Protein AF-A0A0L7K2P1-F1 (afdb_monomer_lite)

Organism: Operophtera brumata (NCBI:txid104452)

Secondary structure (DSSP, 8-state):
-HHHHHHHHHHHH-TTTSTT----------TT-HHHHHHHHHHHHHSSSPP------SSHHHHHHHHHHGGGGT-SSBTTB---SSPPGGGGHHHHHHHHHHTT----EEEEESSGGG-SSEES-HHHHHHHHHHTT---EEEE--HHHHHHHHHHH-

Radius of gyration: 21.69 Å; chains: 1; bounding box: 42×38×56 Å

pLDDT: mean 87.9, std 9.82, range [51.53, 98.12]

Sequence (158 aa):
MPSVKLALDHVNEHDSVLRNYRLHMWWNDTECNAAVGVKSFFDMMHSGPHKLMLFGAACTHVTDPIAKASKHWHLTQAFPNFFRIVPSENAFNVPRIRLLQHFNWTRVGTLYQNEPRYALSFATEVRTALSKLKEKDVRIILGNFNETWALRIFCEAY

Foldseek 3Di:
DVVVVVVQVVQQPDCPNDPPDHDDDDDDDQVLPQVSLVVVLVVVCVDDDHDAEDDDDPHPSNLVVSQVVCVVSVHQCHVVSNDDPDDAPVVVVVVVVVVCVVVVNDDEAEEFDPDPNGPDDYDPDLLVSVVVCVVVVHDHYHYHYDPVVVVVNVVNVD

Structure (mmCIF, N/CA/C/O backbone):
data_AF-A0A0L7K2P1-F1
#
_entry.id   AF-A0A0L7K2P1-F1
#
loop_
_atom_site.group_PDB
_atom_site.id
_atom_site.type_symbol
_atom_site.label_atom_id
_atom_site.label_alt_id
_atom_site.label_comp_id
_atom_site.label_asym_id
_atom_site.label_entity_id
_atom_site.label_seq_id
_atom_site.pdbx_PDB_ins_code
_atom_site.Cartn_x
_atom_site.Cartn_y
_atom_site.Cartn_z
_atom_site.occupancy
_atom_site.B_iso_or_equiv
_atom_site.auth_seq_id
_atom_site.auth_comp_id
_atom_site.auth_asym_id
_atom_site.auth_atom_id
_atom_site.pdbx_PDB_model_num
ATOM 1 N N . MET A 1 1 ? 18.215 -0.922 -4.305 1.00 85.25 1 MET A N 1
ATOM 2 C CA . MET A 1 1 ? 17.188 -1.982 -4.156 1.00 85.25 1 MET A CA 1
ATOM 3 C C . MET A 1 1 ? 17.815 -3.378 -4.286 1.00 85.25 1 MET A C 1
ATOM 5 O O . MET A 1 1 ? 17.811 -3.922 -5.385 1.00 85.25 1 MET A O 1
ATOM 9 N N . PRO A 1 2 ? 18.379 -3.961 -3.210 1.00 93.38 2 PRO A N 1
ATOM 10 C CA . PRO A 1 2 ? 19.091 -5.246 -3.284 1.00 93.38 2 PRO A CA 1
ATOM 11 C C . PRO A 1 2 ? 18.203 -6.426 -3.704 1.00 93.38 2 PRO A C 1
ATOM 13 O O . PRO A 1 2 ? 18.555 -7.152 -4.627 1.00 93.38 2 PRO A O 1
ATOM 16 N N . SER A 1 3 ? 17.015 -6.567 -3.103 1.00 93.56 3 SER A N 1
ATOM 17 C CA . SER A 1 3 ? 16.118 -7.704 -3.363 1.00 93.56 3 SER A CA 1
ATOM 18 C C . SER A 1 3 ? 15.625 -7.764 -4.809 1.00 93.56 3 SER A C 1
ATOM 20 O O . SER A 1 3 ? 15.521 -8.842 -5.382 1.00 93.56 3 SER A O 1
ATOM 22 N N . VAL A 1 4 ? 15.356 -6.605 -5.423 1.00 92.69 4 VAL A N 1
ATOM 23 C CA . VAL A 1 4 ? 14.923 -6.542 -6.829 1.00 92.69 4 VAL A CA 1
ATOM 24 C C . VAL A 1 4 ? 16.070 -6.907 -7.770 1.00 92.69 4 VAL A C 1
ATOM 26 O O . VAL A 1 4 ? 15.845 -7.579 -8.768 1.00 92.69 4 VAL A O 1
ATOM 29 N N . LYS A 1 5 ? 17.304 -6.508 -7.437 1.00 94.25 5 LYS A N 1
ATOM 30 C CA . LYS A 1 5 ? 18.489 -6.840 -8.234 1.00 94.25 5 LYS A CA 1
ATOM 31 C C . LYS A 1 5 ? 18.738 -8.350 -8.236 1.00 94.25 5 LYS A C 1
ATOM 33 O O . LYS A 1 5 ? 18.812 -8.939 -9.303 1.00 94.25 5 LYS A O 1
ATOM 38 N N . LEU A 1 6 ? 18.698 -8.969 -7.053 1.00 97.38 6 LEU A N 1
ATOM 39 C CA . LEU A 1 6 ? 18.802 -10.421 -6.901 1.00 97.38 6 LEU A CA 1
ATOM 40 C C . LEU A 1 6 ? 17.717 -11.170 -7.697 1.00 97.38 6 LEU A C 1
ATOM 42 O O . LEU A 1 6 ? 18.005 -12.152 -8.370 1.00 97.38 6 LEU A O 1
ATOM 46 N N . ALA A 1 7 ? 16.469 -10.691 -7.656 1.00 95.62 7 ALA A N 1
ATOM 47 C CA . ALA A 1 7 ? 15.377 -11.294 -8.419 1.00 95.62 7 ALA A CA 1
ATOM 48 C C . ALA A 1 7 ? 15.571 -11.165 -9.941 1.00 95.62 7 ALA A C 1
ATOM 50 O O . ALA A 1 7 ? 15.288 -12.111 -10.672 1.00 95.62 7 ALA A O 1
ATOM 51 N N . LEU A 1 8 ? 16.056 -10.014 -10.423 1.00 95.62 8 LEU A N 1
ATOM 52 C CA . LEU A 1 8 ? 16.362 -9.809 -11.842 1.00 95.62 8 LEU A CA 1
ATOM 53 C C . LE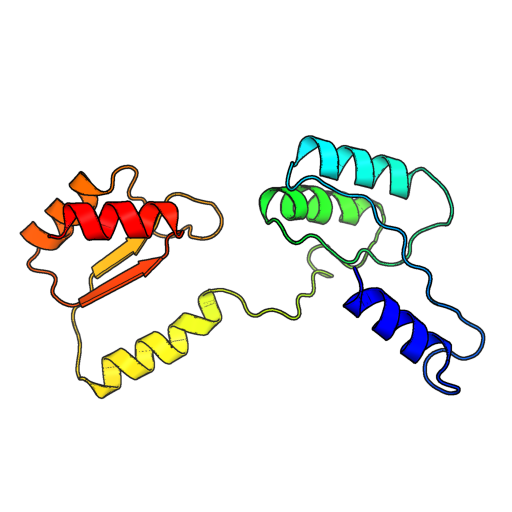U A 1 8 ? 17.487 -10.726 -12.316 1.00 95.62 8 LEU A C 1
ATOM 55 O O . LEU A 1 8 ? 17.382 -11.275 -13.410 1.00 95.62 8 LEU A O 1
ATOM 59 N N . ASP A 1 9 ? 18.529 -10.898 -11.504 1.00 95.94 9 ASP A N 1
ATOM 60 C CA . ASP A 1 9 ? 19.647 -11.787 -11.818 1.00 95.94 9 ASP A CA 1
ATOM 61 C C . ASP A 1 9 ? 19.144 -13.235 -11.930 1.00 95.94 9 ASP A C 1
ATOM 63 O O . ASP A 1 9 ? 19.287 -13.846 -12.986 1.00 95.94 9 ASP A O 1
ATOM 67 N N . HIS A 1 10 ? 18.392 -13.724 -10.935 1.00 97.06 10 HIS A N 1
ATOM 68 C CA . HIS A 1 10 ? 17.797 -15.065 -10.976 1.00 97.06 10 HIS A CA 1
ATOM 69 C C . HIS A 1 10 ? 16.879 -15.300 -12.187 1.00 97.06 10 HIS A C 1
ATOM 71 O O . HIS A 1 10 ? 16.913 -16.374 -12.776 1.00 97.06 10 HIS A O 1
ATOM 77 N N . VAL A 1 11 ? 16.038 -14.330 -12.568 1.00 96.62 11 VAL A N 1
ATOM 78 C CA . VAL A 1 11 ? 15.133 -14.484 -13.724 1.00 96.62 11 VAL A CA 1
ATOM 79 C C . VAL A 1 11 ? 15.904 -14.493 -15.043 1.00 96.62 11 VAL A C 1
ATOM 81 O O . VAL A 1 11 ? 15.563 -15.257 -15.943 1.00 96.62 11 VAL A O 1
ATOM 84 N N . ASN A 1 12 ? 16.931 -13.651 -15.161 1.00 96.75 12 ASN A N 1
ATOM 85 C CA . ASN A 1 12 ? 17.732 -13.531 -16.377 1.00 96.75 12 ASN A CA 1
ATOM 86 C C . ASN A 1 12 ? 18.715 -14.695 -16.569 1.00 96.75 12 ASN A C 1
ATOM 88 O O . ASN A 1 12 ? 19.073 -14.992 -17.704 1.00 96.75 12 ASN A O 1
ATOM 92 N N . GLU A 1 13 ? 19.162 -15.327 -15.484 1.00 95.50 13 GLU A N 1
ATOM 93 C CA . GLU A 1 13 ? 20.063 -16.487 -15.511 1.00 95.50 13 GLU A CA 1
ATOM 94 C C . GLU A 1 13 ? 19.315 -17.818 -15.673 1.00 95.50 13 GLU A C 1
ATOM 96 O O . GLU A 1 13 ? 19.934 -18.853 -15.903 1.00 95.50 13 GLU A O 1
ATOM 101 N N . HIS A 1 14 ? 17.983 -17.817 -15.574 1.00 96.69 14 HIS A N 1
ATOM 102 C CA . HIS A 1 14 ? 17.194 -19.038 -15.666 1.00 96.69 14 HIS A CA 1
ATOM 103 C C . HIS A 1 14 ? 16.864 -19.409 -17.122 1.00 96.69 14 HIS A C 1
ATOM 105 O O . HIS A 1 14 ? 16.097 -18.726 -17.802 1.00 96.69 14 HIS A O 1
ATOM 111 N N . ASP A 1 15 ? 17.317 -20.590 -17.553 1.00 93.62 15 ASP A N 1
ATOM 112 C CA . ASP A 1 15 ? 17.257 -21.069 -18.950 1.00 93.62 15 ASP A CA 1
ATOM 113 C C . ASP A 1 15 ? 15.852 -21.175 -19.585 1.00 93.62 15 ASP A C 1
ATOM 115 O O . ASP A 1 15 ? 15.705 -21.294 -20.806 1.00 93.62 15 ASP A O 1
ATOM 119 N N . SER A 1 16 ? 14.785 -21.188 -18.783 1.00 95.06 16 SER A N 1
ATOM 120 C CA . SER A 1 16 ? 13.420 -21.456 -19.253 1.00 95.06 16 SER A CA 1
ATOM 121 C C . SER A 1 16 ? 12.433 -20.316 -19.040 1.00 95.06 16 SER A C 1
ATOM 123 O O . SER A 1 16 ? 11.366 -20.359 -19.646 1.00 95.06 16 SER A O 1
ATOM 125 N N . VAL A 1 17 ? 12.743 -19.325 -18.200 1.00 94.75 17 VAL A N 1
ATOM 126 C CA . VAL A 1 17 ? 11.766 -18.288 -17.824 1.00 94.75 17 VAL A CA 1
ATOM 127 C C . VAL A 1 17 ? 11.640 -17.236 -18.926 1.00 94.75 17 VAL A C 1
ATOM 129 O O . VAL A 1 17 ? 10.528 -16.935 -19.352 1.00 94.75 17 VAL A O 1
ATOM 132 N N . LEU A 1 18 ? 12.764 -16.718 -19.435 1.00 92.50 18 LEU A N 1
ATOM 133 C CA . LEU A 1 18 ? 12.799 -15.710 -20.502 1.00 92.50 18 LEU A CA 1
ATOM 134 C C . LEU A 1 18 ? 13.819 -16.075 -21.582 1.00 92.50 18 LEU A C 1
ATOM 136 O O . LEU A 1 18 ? 14.902 -15.506 -21.684 1.00 92.50 18 LEU A O 1
ATOM 140 N N . ARG A 1 19 ? 13.456 -17.035 -22.434 1.00 92.25 19 ARG A N 1
ATOM 141 C CA . ARG A 1 19 ? 14.314 -17.435 -23.557 1.00 92.25 19 ARG A CA 1
ATOM 142 C C . ARG A 1 19 ? 14.486 -16.275 -24.534 1.00 92.25 19 ARG A C 1
ATOM 144 O O . ARG A 1 19 ? 13.495 -15.740 -25.018 1.00 92.25 19 ARG A O 1
ATOM 151 N N . ASN A 1 20 ? 15.733 -15.942 -24.864 1.00 93.25 20 ASN A N 1
ATOM 152 C CA . ASN A 1 20 ? 16.110 -14.880 -25.809 1.00 93.25 20 ASN A CA 1
ATOM 153 C C . ASN A 1 20 ? 15.744 -13.448 -25.378 1.00 93.25 20 ASN A C 1
ATOM 155 O O . ASN A 1 20 ? 15.855 -12.526 -26.185 1.00 93.25 20 ASN A O 1
ATOM 159 N N . TYR A 1 21 ? 15.340 -13.241 -24.124 1.00 93.62 21 TYR A N 1
ATOM 160 C CA . TYR A 1 21 ? 15.036 -11.919 -23.584 1.00 93.62 21 TYR A CA 1
ATOM 161 C C . TYR A 1 21 ? 15.778 -11.694 -22.273 1.00 93.62 21 TYR A C 1
ATOM 163 O O . TYR A 1 21 ? 16.061 -12.630 -21.533 1.00 93.62 21 TYR A O 1
ATOM 171 N N . ARG A 1 22 ? 16.062 -10.426 -21.971 1.00 94.44 22 ARG A N 1
ATOM 172 C CA . ARG A 1 22 ? 16.641 -10.015 -20.694 1.00 94.44 22 ARG A CA 1
ATOM 173 C C . ARG A 1 22 ? 15.837 -8.863 -20.112 1.00 94.44 22 ARG A C 1
ATOM 175 O O . ARG A 1 22 ? 15.548 -7.888 -20.805 1.00 94.44 22 ARG A O 1
ATOM 182 N N . LEU A 1 23 ? 15.473 -8.970 -18.839 1.00 94.00 23 LEU A N 1
ATOM 183 C CA . LEU A 1 23 ? 14.818 -7.895 -18.107 1.00 94.00 23 LEU A CA 1
ATOM 184 C C . LEU A 1 23 ? 15.844 -6.857 -17.673 1.00 94.00 23 LEU A C 1
ATOM 186 O O . LEU A 1 23 ? 16.837 -7.174 -17.015 1.00 94.00 23 LEU A O 1
ATOM 190 N N . HIS A 1 24 ? 15.538 -5.602 -17.984 1.00 93.62 24 HIS A N 1
ATOM 191 C CA . HIS A 1 24 ? 16.278 -4.436 -17.529 1.00 93.62 24 HIS A CA 1
ATOM 192 C C . HIS A 1 24 ? 15.337 -3.511 -16.764 1.00 93.62 24 HIS A C 1
ATOM 194 O O . HIS A 1 24 ? 14.287 -3.121 -17.275 1.00 93.62 24 HIS A O 1
ATOM 200 N N . MET A 1 25 ? 15.725 -3.142 -15.544 1.00 91.81 25 MET A N 1
ATOM 201 C CA . MET A 1 25 ? 14.968 -2.212 -14.714 1.00 91.81 25 MET A CA 1
ATOM 202 C C . MET A 1 25 ? 15.614 -0.829 -14.731 1.00 91.81 25 MET A C 1
ATOM 204 O O . MET A 1 25 ? 16.790 -0.679 -14.402 1.00 91.81 25 MET A O 1
ATOM 208 N N . TRP A 1 26 ? 14.804 0.175 -15.050 1.00 91.75 26 TRP A N 1
ATOM 209 C CA . TRP A 1 26 ? 15.138 1.591 -14.929 1.00 91.75 26 TRP A CA 1
ATOM 210 C C . TRP A 1 26 ? 14.440 2.141 -13.689 1.00 91.75 26 TRP A C 1
ATOM 212 O O . TRP A 1 26 ? 13.256 1.871 -13.490 1.00 91.75 26 TRP A O 1
ATOM 222 N N . TRP A 1 27 ? 15.162 2.866 -12.838 1.00 91.00 27 TRP A N 1
ATOM 223 C CA . TRP A 1 27 ? 14.615 3.374 -11.583 1.00 91.00 27 TRP A CA 1
ATOM 224 C C . TRP A 1 27 ? 15.139 4.778 -11.285 1.00 91.00 27 TRP A C 1
ATOM 226 O O . TRP A 1 27 ? 16.310 5.070 -11.520 1.00 91.00 27 TRP A O 1
ATOM 236 N N . ASN A 1 28 ? 14.262 5.606 -10.719 1.00 90.81 28 ASN A N 1
ATOM 237 C CA . ASN A 1 28 ? 14.568 6.936 -10.204 1.00 90.81 28 ASN A CA 1
ATOM 238 C C . ASN A 1 28 ? 14.019 7.026 -8.777 1.00 90.81 28 ASN A C 1
ATOM 240 O O . ASN A 1 28 ? 12.956 6.466 -8.493 1.00 90.81 28 ASN A O 1
ATOM 244 N N . ASP A 1 29 ? 14.722 7.731 -7.893 1.00 91.75 29 ASP A N 1
ATOM 245 C CA . ASP A 1 29 ? 14.177 8.054 -6.577 1.00 91.75 29 ASP A CA 1
ATOM 246 C C . ASP A 1 29 ? 13.084 9.121 -6.724 1.00 91.75 29 ASP A C 1
ATOM 248 O O . ASP A 1 29 ? 13.283 10.148 -7.370 1.00 91.75 29 ASP A O 1
ATOM 252 N N . THR A 1 30 ? 11.904 8.853 -6.167 1.00 92.75 30 THR A N 1
ATOM 253 C CA . THR A 1 30 ? 10.784 9.800 -6.185 1.00 92.75 30 THR A CA 1
ATOM 254 C C . THR A 1 30 ? 10.742 10.666 -4.932 1.00 92.75 30 THR A C 1
ATOM 256 O O . THR A 1 30 ? 9.840 11.492 -4.824 1.00 92.75 30 THR A O 1
ATOM 259 N N . GLU A 1 31 ? 11.608 10.411 -3.944 1.00 93.50 31 GLU A N 1
ATOM 260 C CA . GLU A 1 31 ? 11.667 11.100 -2.644 1.00 93.50 31 GLU A CA 1
ATOM 261 C C . GLU A 1 31 ? 10.330 11.093 -1.887 1.00 93.50 31 GLU A C 1
ATOM 263 O O . GLU A 1 31 ? 10.031 11.975 -1.084 1.00 93.50 31 GLU A O 1
ATOM 268 N N . CYS A 1 32 ? 9.468 10.113 -2.189 1.00 90.12 32 CYS A N 1
ATOM 269 C CA . CYS A 1 32 ? 8.074 10.105 -1.747 1.00 90.12 32 CYS A CA 1
ATOM 270 C C . CYS A 1 32 ? 7.394 11.482 -1.964 1.00 90.12 32 CYS A C 1
ATOM 272 O O . CYS A 1 32 ? 6.619 11.941 -1.132 1.00 90.12 32 CYS A O 1
ATOM 274 N N . ASN A 1 33 ? 7.694 12.169 -3.070 1.00 93.12 33 ASN A N 1
ATOM 275 C CA . ASN A 1 33 ? 7.152 13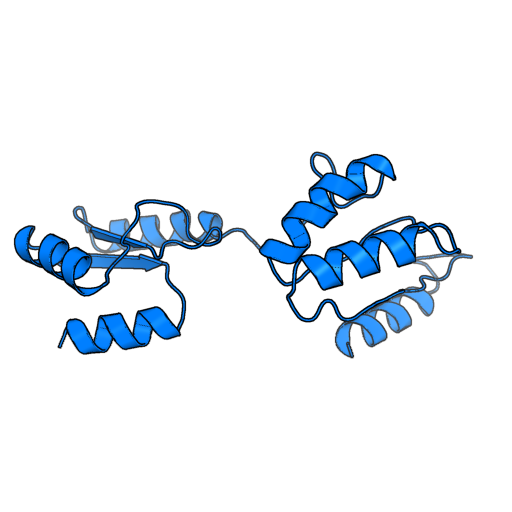.476 -3.424 1.00 93.12 33 ASN A CA 1
ATOM 276 C C . ASN A 1 33 ? 6.436 13.384 -4.777 1.00 93.12 33 ASN A C 1
ATOM 278 O O . ASN A 1 33 ? 6.986 12.892 -5.763 1.00 93.12 33 ASN A O 1
ATOM 282 N N . ALA A 1 34 ? 5.189 13.855 -4.832 1.00 91.50 34 ALA A N 1
ATOM 283 C CA . ALA A 1 34 ? 4.365 13.727 -6.031 1.00 91.50 34 ALA A CA 1
ATOM 284 C C . ALA A 1 34 ? 4.946 14.493 -7.233 1.00 91.50 34 ALA A C 1
ATOM 286 O O . ALA A 1 34 ? 4.936 13.971 -8.344 1.00 91.50 34 ALA A O 1
ATOM 287 N N . ALA A 1 35 ? 5.495 15.694 -7.023 1.00 93.94 35 ALA A N 1
ATOM 288 C CA . ALA A 1 35 ? 6.061 16.502 -8.101 1.00 93.94 35 ALA A CA 1
ATOM 289 C C . ALA A 1 35 ? 7.339 15.866 -8.670 1.00 93.94 35 ALA A C 1
ATOM 291 O O . ALA A 1 35 ? 7.467 15.723 -9.887 1.00 93.94 35 ALA A O 1
ATOM 292 N N . VAL A 1 36 ? 8.243 15.416 -7.792 1.00 95.88 36 VAL A N 1
ATOM 293 C CA . VAL A 1 36 ? 9.488 14.730 -8.183 1.00 95.88 36 VAL A CA 1
ATOM 294 C C . VAL A 1 36 ? 9.181 13.419 -8.910 1.00 95.88 36 VAL A C 1
ATOM 296 O O . VAL A 1 36 ? 9.758 13.136 -9.963 1.00 95.88 36 VAL A O 1
ATOM 299 N N . GLY A 1 37 ? 8.227 12.641 -8.389 1.00 93.62 37 GLY A N 1
ATOM 300 C CA . GLY A 1 37 ? 7.812 11.372 -8.979 1.00 93.62 37 GLY A CA 1
ATOM 301 C C . GLY A 1 37 ? 7.171 11.527 -10.355 1.00 93.62 37 GLY A C 1
ATOM 302 O O . GLY A 1 37 ? 7.547 10.816 -11.285 1.00 93.62 37 GLY A O 1
ATOM 303 N N . VAL A 1 38 ? 6.245 12.479 -10.513 1.00 92.94 38 VAL A N 1
ATOM 304 C CA . VAL A 1 38 ? 5.606 12.747 -11.808 1.00 92.94 38 VAL A CA 1
ATOM 305 C C . VAL A 1 38 ? 6.639 13.237 -12.819 1.00 92.94 38 VAL A C 1
ATOM 307 O O . VAL A 1 38 ? 6.708 12.677 -13.908 1.00 92.94 38 VAL A O 1
ATOM 310 N N . LYS A 1 39 ? 7.502 14.198 -12.462 1.00 95.00 39 LYS A N 1
ATOM 311 C CA . LYS A 1 39 ? 8.581 14.651 -13.354 1.00 95.00 39 LYS A CA 1
ATOM 312 C C . LYS A 1 39 ? 9.447 13.477 -13.825 1.00 95.00 39 LYS A C 1
ATOM 314 O O . LYS A 1 39 ? 9.617 13.282 -15.024 1.00 95.00 39 LYS A O 1
ATOM 319 N N . SER A 1 40 ? 9.931 12.662 -12.887 1.00 93.56 40 SER A N 1
ATOM 320 C CA . SER A 1 40 ? 10.778 11.502 -13.194 1.00 93.56 40 SER A CA 1
ATOM 321 C C . SER A 1 40 ? 10.078 10.482 -14.094 1.00 93.56 40 SER A C 1
ATOM 323 O O . SER A 1 40 ? 10.709 9.912 -14.981 1.00 93.56 40 SER A O 1
ATOM 325 N N . PHE A 1 41 ? 8.775 10.264 -13.898 1.00 92.38 41 PHE A N 1
ATOM 326 C CA . PHE A 1 41 ? 7.977 9.395 -14.759 1.00 92.38 41 PHE A CA 1
ATOM 327 C C . PHE A 1 41 ? 7.907 9.928 -16.195 1.00 92.38 41 PHE A C 1
ATOM 329 O O . PHE A 1 41 ? 8.201 9.188 -17.132 1.00 92.38 41 PHE A O 1
ATOM 336 N N . PHE A 1 42 ? 7.571 11.207 -16.379 1.00 93.38 42 PHE A N 1
ATOM 337 C CA . PHE A 1 42 ? 7.502 11.810 -17.712 1.00 93.38 42 PHE A CA 1
ATOM 338 C C . PHE A 1 42 ? 8.868 11.794 -18.415 1.00 93.38 42 PHE A C 1
ATOM 340 O O . PHE A 1 42 ? 8.938 11.394 -19.577 1.00 93.38 42 PHE A O 1
ATOM 347 N N . ASP A 1 43 ? 9.953 12.118 -17.705 1.00 93.94 43 ASP A N 1
ATOM 348 C CA . ASP A 1 43 ? 11.318 12.060 -18.246 1.00 93.94 43 ASP A CA 1
ATOM 349 C C . ASP A 1 43 ? 11.690 10.626 -18.693 1.00 93.94 43 ASP A C 1
ATOM 351 O O . ASP A 1 43 ? 12.261 10.423 -19.769 1.00 93.94 43 ASP A O 1
ATOM 355 N N . MET A 1 44 ? 11.318 9.606 -17.908 1.00 92.06 44 MET A N 1
ATOM 356 C CA . MET A 1 44 ? 11.593 8.190 -18.203 1.00 92.06 44 MET A CA 1
ATOM 357 C C . MET A 1 44 ? 10.785 7.640 -19.385 1.00 92.06 44 MET A C 1
ATOM 359 O O . MET A 1 44 ? 11.258 6.743 -20.090 1.00 92.06 44 MET A O 1
ATOM 363 N N . MET A 1 45 ? 9.565 8.145 -19.578 1.00 91.50 45 MET A N 1
ATOM 364 C CA . MET A 1 45 ? 8.696 7.755 -20.690 1.00 91.50 45 MET A CA 1
ATOM 365 C C . MET A 1 45 ? 9.018 8.506 -21.981 1.00 91.50 45 MET A C 1
ATOM 367 O O . MET A 1 45 ? 8.768 7.981 -23.064 1.00 91.50 45 MET A O 1
ATOM 371 N N . HIS A 1 46 ? 9.571 9.717 -21.874 1.00 91.81 46 HIS A N 1
ATOM 372 C CA . HIS A 1 46 ? 10.038 10.492 -23.019 1.00 91.81 46 HIS A CA 1
ATOM 373 C C . HIS A 1 46 ? 11.381 9.976 -23.556 1.00 91.81 46 HIS A C 1
ATOM 375 O O . HIS A 1 46 ? 11.613 9.980 -24.764 1.00 91.81 46 HIS A O 1
ATOM 381 N N . SER A 1 47 ? 12.258 9.503 -22.668 1.00 89.38 47 SER A N 1
ATOM 382 C CA . SER A 1 47 ? 13.556 8.938 -23.038 1.00 89.38 47 SER A CA 1
ATOM 383 C C . SER A 1 47 ? 13.474 7.447 -23.393 1.00 89.38 47 SER A C 1
ATOM 385 O O . SER A 1 47 ? 12.765 6.653 -22.768 1.00 89.38 47 SER A O 1
ATOM 387 N N . GLY A 1 48 ? 14.243 7.038 -24.407 1.00 87.38 48 GLY A N 1
ATOM 388 C CA . GLY A 1 48 ? 14.418 5.624 -24.741 1.00 87.38 48 GLY A CA 1
ATOM 389 C C . GLY A 1 48 ? 15.096 4.834 -23.605 1.00 87.38 48 GLY A C 1
ATOM 390 O O . GLY A 1 48 ? 15.725 5.428 -22.729 1.00 87.38 48 GLY A O 1
ATOM 391 N N . PRO A 1 49 ? 14.990 3.491 -23.585 1.00 91.25 49 PRO A N 1
ATOM 392 C CA . PRO A 1 49 ? 14.199 2.635 -24.479 1.00 91.25 49 PRO A CA 1
ATOM 393 C C . PRO A 1 49 ? 12.692 2.706 -24.179 1.00 91.25 49 PRO A C 1
ATOM 395 O O . PRO A 1 49 ? 12.300 3.159 -23.106 1.00 91.25 49 PRO A O 1
ATOM 398 N N . HIS A 1 50 ? 11.836 2.233 -25.091 1.00 89.50 50 HIS A N 1
ATOM 399 C CA . HIS A 1 50 ? 10.398 2.130 -24.816 1.00 89.50 50 HIS A CA 1
ATOM 400 C C . HIS A 1 50 ? 10.151 1.186 -23.628 1.00 89.50 50 HIS A C 1
ATOM 402 O O . HIS A 1 50 ? 10.668 0.067 -23.597 1.00 89.50 50 HIS A O 1
ATOM 408 N N . LYS A 1 51 ? 9.400 1.649 -22.626 1.00 89.19 51 LYS A N 1
ATOM 409 C CA . LYS A 1 51 ? 9.125 0.887 -21.402 1.00 89.19 51 LYS A CA 1
ATOM 410 C C . LYS A 1 51 ? 7.821 0.106 -21.576 1.00 89.19 51 LYS A C 1
ATOM 412 O O . LYS A 1 51 ? 6.833 0.675 -22.019 1.00 89.19 51 LYS A O 1
ATOM 417 N N . LEU A 1 52 ? 7.827 -1.181 -21.223 1.00 87.88 52 LEU A N 1
ATOM 418 C CA . LEU A 1 52 ? 6.674 -2.081 -21.399 1.00 87.88 52 LEU A CA 1
ATOM 419 C C . LEU A 1 52 ? 5.777 -2.163 -20.158 1.00 87.88 52 LEU A C 1
ATOM 421 O O . LEU A 1 52 ? 4.567 -2.337 -20.258 1.00 87.88 52 LEU A O 1
ATOM 425 N N . MET A 1 53 ? 6.381 -2.061 -18.978 1.00 88.31 53 MET A N 1
ATOM 426 C CA . MET A 1 53 ? 5.713 -2.231 -17.695 1.00 88.31 53 MET A CA 1
ATOM 427 C C . MET A 1 53 ? 6.278 -1.221 -16.708 1.00 88.31 53 MET A C 1
ATOM 429 O O . MET A 1 53 ? 7.474 -0.927 -16.726 1.00 88.31 53 MET A O 1
ATOM 433 N N . LEU A 1 54 ? 5.409 -0.711 -15.841 1.00 89.19 54 LEU A N 1
ATOM 434 C CA . LEU A 1 54 ? 5.799 0.126 -14.721 1.00 89.19 54 LEU A CA 1
ATOM 435 C C . LEU A 1 54 ? 5.674 -0.705 -13.435 1.00 89.19 54 LEU A C 1
ATOM 437 O O . LEU A 1 54 ? 4.710 -1.448 -13.254 1.00 89.19 54 LEU A O 1
ATOM 441 N N . PHE A 1 55 ? 6.693 -0.624 -12.583 1.00 86.06 55 PHE A N 1
ATOM 442 C CA . PHE A 1 55 ? 6.788 -1.375 -11.334 1.00 86.06 55 PHE A CA 1
ATOM 443 C C . PHE A 1 55 ? 7.031 -0.391 -10.186 1.00 86.06 55 PHE A C 1
ATOM 445 O O . PHE A 1 55 ? 8.145 0.094 -9.997 1.00 86.06 55 PHE A O 1
ATOM 452 N N . GLY A 1 56 ? 5.975 -0.044 -9.449 1.00 77.31 56 GLY A N 1
ATOM 453 C CA . GLY A 1 56 ? 6.020 0.965 -8.383 1.00 77.31 56 GLY A CA 1
ATOM 454 C C . GLY A 1 56 ? 4.660 1.640 -8.155 1.00 77.31 56 GLY A C 1
ATOM 455 O O . GLY A 1 56 ? 3.668 1.219 -8.731 1.00 77.31 56 GLY A O 1
ATOM 456 N N . ALA A 1 57 ? 4.525 2.668 -7.312 1.00 73.06 57 ALA A N 1
ATOM 457 C CA . ALA A 1 57 ? 5.498 3.197 -6.354 1.00 73.06 57 ALA A CA 1
ATOM 458 C C . ALA A 1 57 ? 5.096 2.824 -4.910 1.00 73.06 57 ALA A C 1
ATOM 460 O O . ALA A 1 57 ? 3.996 2.340 -4.649 1.00 73.06 57 ALA A O 1
ATOM 461 N N . ALA A 1 58 ? 6.004 3.023 -3.953 1.00 77.00 58 ALA A N 1
ATOM 462 C CA . ALA A 1 58 ? 5.755 2.678 -2.550 1.00 77.00 58 ALA A CA 1
ATOM 463 C C . ALA A 1 58 ? 4.781 3.650 -1.851 1.00 77.00 58 ALA A C 1
ATOM 465 O O . ALA A 1 58 ? 4.049 3.256 -0.945 1.00 77.00 58 ALA A O 1
ATOM 466 N N . CYS A 1 59 ? 4.771 4.919 -2.271 1.00 85.75 59 CYS A N 1
ATOM 467 C CA . CYS A 1 59 ? 3.965 5.974 -1.664 1.00 85.75 59 CYS A CA 1
ATOM 468 C C . CYS A 1 59 ? 2.666 6.209 -2.446 1.00 85.75 59 CYS A C 1
ATOM 470 O O . CYS A 1 59 ? 2.700 6.408 -3.663 1.00 85.75 59 CYS A O 1
ATOM 472 N N . THR A 1 60 ? 1.524 6.233 -1.752 1.00 83.06 60 THR A N 1
ATOM 473 C CA . THR A 1 60 ? 0.192 6.384 -2.369 1.00 83.06 60 THR A CA 1
ATOM 474 C C . THR A 1 60 ? 0.069 7.673 -3.183 1.00 83.06 60 THR A C 1
ATOM 476 O O . THR A 1 60 ? -0.311 7.630 -4.347 1.00 83.06 60 THR A O 1
ATOM 479 N N . HIS A 1 61 ? 0.479 8.816 -2.629 1.00 83.75 61 HIS A N 1
ATOM 480 C CA . HIS A 1 61 ? 0.377 10.130 -3.284 1.00 83.75 61 HIS A CA 1
ATOM 481 C C . HIS A 1 61 ? 1.298 10.308 -4.496 1.00 83.75 61 HIS A C 1
ATOM 483 O O . HIS A 1 61 ? 1.065 11.196 -5.310 1.00 83.75 61 HIS A O 1
ATOM 489 N N . VAL A 1 62 ? 2.324 9.467 -4.635 1.00 89.94 62 VAL A N 1
ATOM 490 C CA . VAL A 1 62 ? 3.158 9.392 -5.845 1.00 89.94 62 VAL A CA 1
ATOM 491 C C . VAL A 1 62 ? 2.522 8.434 -6.856 1.00 89.94 62 VAL A C 1
ATOM 493 O O . VAL A 1 62 ? 2.444 8.735 -8.044 1.00 89.94 62 VAL A O 1
ATOM 496 N N . THR A 1 63 ? 2.030 7.287 -6.382 1.00 87.69 63 THR A N 1
ATO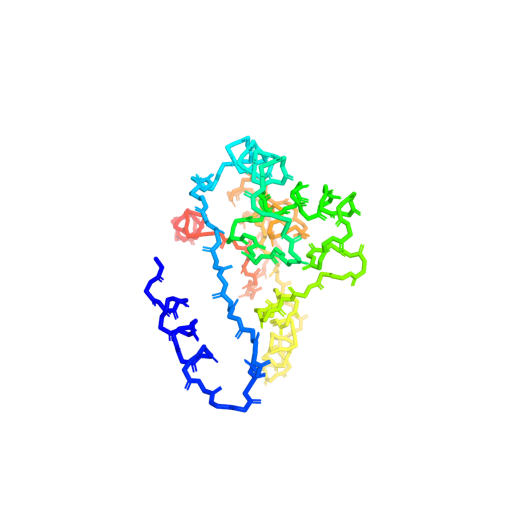M 497 C CA . THR A 1 63 ? 1.450 6.236 -7.230 1.00 87.69 63 THR A CA 1
ATOM 498 C C . THR A 1 63 ? 0.167 6.693 -7.910 1.00 87.69 63 THR A C 1
ATOM 500 O O . THR A 1 63 ? -0.003 6.431 -9.095 1.00 87.69 63 THR A O 1
ATOM 503 N N . ASP A 1 64 ? -0.715 7.396 -7.202 1.00 85.56 64 ASP A N 1
ATOM 504 C CA . ASP A 1 64 ? -2.023 7.816 -7.712 1.00 85.56 64 ASP A CA 1
ATOM 505 C C . ASP A 1 64 ? -1.958 8.634 -9.016 1.00 85.56 64 ASP A C 1
ATOM 507 O O . ASP A 1 64 ? -2.629 8.256 -9.984 1.00 85.56 64 ASP A O 1
ATOM 511 N N . PRO A 1 65 ? -1.191 9.742 -9.105 1.00 89.44 65 PRO A N 1
ATOM 512 C CA . PRO A 1 65 ? -1.090 10.503 -10.348 1.00 89.44 65 PRO A CA 1
ATOM 513 C C . PRO A 1 65 ? -0.376 9.719 -11.455 1.00 89.44 65 PRO A C 1
ATOM 515 O O . PRO A 1 65 ? -0.816 9.764 -12.603 1.00 89.44 65 PRO A O 1
ATOM 518 N N . ILE A 1 66 ? 0.670 8.953 -11.126 1.00 89.75 66 ILE A N 1
ATOM 519 C CA . ILE A 1 66 ? 1.426 8.160 -12.107 1.00 89.75 66 ILE A CA 1
ATOM 520 C C . ILE A 1 66 ? 0.558 7.041 -12.696 1.00 89.75 66 ILE A C 1
ATOM 522 O O . ILE A 1 66 ? 0.513 6.875 -13.910 1.00 89.75 66 ILE A O 1
ATOM 526 N N . ALA A 1 67 ? -0.188 6.312 -11.865 1.00 87.25 67 ALA A N 1
ATOM 527 C CA . ALA A 1 67 ? -1.106 5.260 -12.297 1.00 87.25 67 ALA A CA 1
ATOM 528 C C . ALA A 1 67 ? -2.267 5.814 -13.136 1.00 87.25 67 ALA A C 1
ATOM 530 O O . ALA A 1 67 ? -2.780 5.137 -14.022 1.00 87.25 67 ALA A O 1
ATOM 531 N N . LYS A 1 68 ? -2.708 7.052 -12.889 1.00 86.00 68 LYS A N 1
ATOM 532 C CA . LYS A 1 68 ? -3.704 7.710 -13.749 1.00 86.00 68 LYS A CA 1
ATOM 533 C C . LYS A 1 68 ? -3.100 8.112 -15.096 1.00 86.00 68 LYS A C 1
ATOM 535 O O . LYS A 1 68 ? -3.732 7.872 -16.122 1.00 86.00 68 LYS A O 1
ATOM 540 N N . ALA A 1 69 ? -1.890 8.671 -15.093 1.00 87.81 69 ALA A N 1
ATOM 541 C CA . ALA A 1 69 ? -1.197 9.124 -16.297 1.00 87.81 69 ALA A CA 1
ATOM 542 C C . ALA A 1 69 ? -0.720 7.966 -17.191 1.00 87.81 69 ALA A C 1
ATOM 544 O O . ALA A 1 69 ? -0.781 8.065 -18.414 1.00 87.81 69 ALA A O 1
ATOM 545 N N . SER A 1 70 ? -0.296 6.843 -16.608 1.00 87.69 70 SER A N 1
ATOM 546 C CA . SER A 1 70 ? 0.275 5.702 -17.338 1.00 87.69 70 SER A CA 1
ATOM 547 C C . SER A 1 70 ? -0.700 5.032 -18.314 1.00 87.69 70 SER A C 1
ATOM 549 O O . SER A 1 70 ? -0.265 4.361 -19.252 1.00 87.69 70 SER A O 1
ATOM 551 N N . LYS A 1 71 ? -2.007 5.307 -18.181 1.00 83.75 71 LYS A N 1
ATOM 552 C CA . LYS A 1 71 ? -3.039 4.947 -19.168 1.00 83.75 71 LYS A CA 1
ATOM 553 C C . LYS A 1 71 ? -2.724 5.463 -20.571 1.00 83.75 71 LYS A C 1
ATOM 555 O O . LYS A 1 71 ? -3.035 4.778 -21.539 1.00 83.75 71 LYS A O 1
ATOM 560 N N . HIS A 1 72 ? -2.093 6.633 -20.683 1.00 87.06 72 HIS A N 1
ATOM 561 C CA . HIS A 1 72 ? -1.768 7.252 -21.970 1.00 87.06 72 HIS A CA 1
ATOM 562 C C . HIS A 1 72 ? -0.610 6.566 -22.709 1.00 87.06 72 HIS A C 1
ATOM 564 O O . HIS A 1 72 ? -0.467 6.758 -23.911 1.00 87.06 72 HIS A O 1
ATOM 570 N N . TRP A 1 73 ? 0.176 5.737 -22.018 1.00 86.38 73 TRP A N 1
ATOM 571 C CA . TRP A 1 73 ? 1.250 4.930 -22.610 1.00 86.38 73 TRP A CA 1
ATOM 572 C C . TRP A 1 73 ? 0.897 3.442 -22.684 1.00 86.38 73 TRP A C 1
ATOM 574 O O . TRP A 1 73 ? 1.769 2.624 -22.955 1.00 86.38 73 TRP A O 1
ATOM 584 N N . HIS A 1 74 ? -0.365 3.082 -22.421 1.00 83.81 74 HIS A N 1
ATOM 585 C CA . HIS A 1 74 ? -0.838 1.694 -22.393 1.00 83.81 74 HIS A CA 1
ATOM 586 C C . HIS A 1 74 ? -0.010 0.773 -21.476 1.00 83.81 74 HIS A C 1
ATOM 588 O O . HIS A 1 74 ? 0.102 -0.426 -21.719 1.00 83.81 74 HIS A O 1
ATOM 594 N N . LEU A 1 75 ? 0.549 1.326 -20.394 1.00 82.06 75 LEU A N 1
ATOM 595 C CA . LEU A 1 75 ? 1.364 0.573 -19.444 1.00 82.06 75 LEU A CA 1
ATOM 596 C C . LEU A 1 75 ? 0.493 -0.226 -18.472 1.00 82.06 75 LEU A C 1
ATOM 598 O O . LEU A 1 75 ? -0.557 0.229 -18.005 1.00 82.06 75 LEU A O 1
ATOM 602 N N . THR A 1 76 ? 0.979 -1.400 -18.080 1.00 73.00 76 THR A N 1
ATOM 603 C CA . THR A 1 76 ? 0.367 -2.234 -17.040 1.00 73.00 76 THR A CA 1
ATOM 604 C C . THR A 1 76 ? 0.690 -1.694 -15.643 1.00 73.00 76 THR A C 1
ATOM 606 O O . THR A 1 76 ? 1.575 -2.206 -14.966 1.00 73.00 76 THR A O 1
ATOM 609 N N . GLN A 1 77 ? 0.011 -0.618 -15.233 1.00 65.75 77 GLN A N 1
ATOM 610 C CA . GLN A 1 77 ? -0.027 -0.124 -13.844 1.00 65.75 77 GLN A CA 1
ATOM 611 C C . GLN A 1 77 ? -1.232 0.805 -13.586 1.00 65.75 77 GLN A C 1
ATOM 613 O O . GLN A 1 77 ? -1.192 1.679 -12.724 1.00 65.75 77 GLN A O 1
ATOM 618 N N . ALA A 1 78 ? -2.305 0.674 -14.361 1.00 62.03 78 ALA A N 1
ATOM 619 C CA . ALA A 1 78 ? -3.441 1.589 -14.322 1.00 62.03 78 ALA A CA 1
ATOM 620 C C . ALA A 1 78 ? -4.741 0.836 -14.522 1.00 62.03 78 ALA A C 1
ATOM 622 O O . ALA A 1 78 ? -4.822 0.069 -15.469 1.00 62.03 78 ALA A O 1
ATOM 623 N N . PHE A 1 79 ? -5.774 1.087 -13.710 1.00 56.44 79 PHE A N 1
ATOM 624 C CA . PHE A 1 79 ? -7.076 0.427 -13.870 1.00 56.44 79 PHE A CA 1
ATOM 625 C C . PHE A 1 79 ? -7.609 0.574 -15.309 1.00 56.44 79 PHE A C 1
ATOM 627 O O . PHE A 1 79 ? -7.747 1.717 -15.770 1.00 56.44 79 PHE A O 1
ATOM 634 N N . PRO A 1 80 ? -7.921 -0.539 -16.008 1.00 67.69 80 PRO A N 1
ATOM 635 C CA . PRO A 1 80 ? -8.129 -1.903 -15.480 1.00 67.69 80 PRO A CA 1
ATOM 636 C C . PRO A 1 80 ? -6.868 -2.774 -15.257 1.00 67.69 80 PRO A C 1
ATOM 638 O O . PRO A 1 80 ? -6.942 -3.763 -14.543 1.00 67.69 80 PRO A O 1
ATOM 641 N N . ASN A 1 81 ? -5.705 -2.391 -15.774 1.00 71.75 81 ASN A N 1
ATOM 642 C CA . ASN A 1 81 ? -4.416 -3.093 -15.670 1.00 71.75 81 ASN A CA 1
ATOM 643 C C . ASN A 1 81 ? -3.592 -2.726 -14.412 1.00 71.75 81 ASN A C 1
ATOM 645 O O . ASN A 1 81 ? -2.363 -2.644 -14.480 1.00 71.75 81 ASN A O 1
ATOM 649 N N . PHE A 1 82 ? -4.237 -2.435 -13.276 1.00 78.62 82 PHE A N 1
ATOM 650 C CA . PHE A 1 82 ? -3.537 -2.178 -12.010 1.00 78.62 82 PHE A CA 1
ATOM 651 C C . PHE A 1 82 ? -3.498 -3.452 -11.166 1.00 78.62 82 PHE A C 1
ATOM 653 O O . PHE A 1 82 ? -4.539 -3.949 -10.737 1.00 78.62 82 PHE A O 1
ATOM 660 N N . PHE A 1 83 ? -2.291 -3.943 -10.890 1.00 82.75 83 PHE A N 1
ATOM 661 C CA . PHE A 1 83 ? -2.058 -5.135 -10.081 1.00 82.75 83 PHE A CA 1
ATOM 662 C C . PHE A 1 83 ? -1.191 -4.788 -8.872 1.00 82.75 83 PHE A C 1
ATOM 664 O O . PHE A 1 83 ? -0.279 -3.968 -8.959 1.00 82.75 83 PHE A O 1
ATOM 671 N N . ARG A 1 84 ? -1.464 -5.433 -7.736 1.00 83.81 84 ARG A N 1
ATOM 672 C CA . ARG A 1 84 ? -0.649 -5.328 -6.522 1.00 83.81 84 ARG A CA 1
ATOM 673 C C . ARG A 1 84 ? -0.539 -6.689 -5.851 1.00 83.81 84 ARG A C 1
ATOM 675 O O . ARG A 1 84 ? -1.503 -7.448 -5.837 1.00 83.81 84 ARG A O 1
ATOM 682 N N . ILE A 1 85 ? 0.627 -6.961 -5.277 1.00 86.69 85 ILE A N 1
ATOM 683 C CA . ILE A 1 85 ? 0.896 -8.191 -4.516 1.00 86.69 85 ILE A CA 1
ATOM 684 C C . ILE A 1 85 ? 0.487 -8.013 -3.047 1.00 86.69 85 ILE A C 1
ATOM 686 O O . ILE A 1 85 ? 0.054 -8.956 -2.394 1.00 86.69 85 ILE A O 1
ATOM 690 N N . VAL A 1 86 ? 0.590 -6.786 -2.528 1.00 83.81 86 VAL A N 1
ATOM 691 C CA . VAL A 1 86 ? 0.219 -6.467 -1.146 1.00 83.81 86 VAL A CA 1
ATOM 692 C C . VAL A 1 86 ? -1.310 -6.353 -1.039 1.00 83.81 86 VAL A C 1
ATOM 694 O O . VAL A 1 86 ? -1.921 -5.654 -1.857 1.00 83.81 86 VAL A O 1
ATOM 697 N N . PRO A 1 87 ? -1.952 -7.010 -0.055 1.00 84.00 87 PRO A N 1
ATOM 698 C CA . PRO A 1 87 ? -3.390 -6.886 0.161 1.00 84.00 87 PRO A CA 1
ATOM 699 C C . PRO A 1 87 ? -3.785 -5.444 0.514 1.00 84.00 87 PRO A C 1
ATOM 701 O O . PRO A 1 87 ? -2.998 -4.679 1.065 1.00 84.00 87 PRO A O 1
ATOM 704 N N . SER A 1 88 ? -5.028 -5.056 0.218 1.00 84.31 88 SER A N 1
ATOM 705 C CA . SER A 1 88 ? -5.586 -3.807 0.766 1.00 84.31 88 SER A CA 1
ATOM 706 C C . SER A 1 88 ? -5.855 -3.905 2.256 1.00 84.31 88 SER A C 1
ATOM 708 O O . SER A 1 88 ? -6.186 -4.980 2.745 1.00 84.31 88 SER A O 1
ATOM 710 N N . GLU A 1 89 ? -5.965 -2.741 2.896 1.00 82.06 89 GLU A N 1
ATOM 711 C CA . GLU A 1 89 ? -6.531 -2.575 4.241 1.00 82.06 89 GLU A CA 1
ATOM 712 C C . GLU A 1 89 ? -7.875 -3.300 4.444 1.00 82.06 89 GLU A C 1
ATOM 714 O O . GLU A 1 89 ? -8.137 -3.862 5.504 1.00 82.06 89 GLU A O 1
ATOM 719 N N . ASN A 1 90 ? -8.710 -3.390 3.402 1.00 84.88 90 ASN A N 1
ATOM 720 C CA . ASN A 1 90 ? -9.981 -4.122 3.459 1.00 84.88 90 ASN A CA 1
ATOM 721 C C . ASN A 1 90 ? -9.819 -5.619 3.765 1.00 84.88 90 ASN A C 1
ATOM 723 O O . ASN A 1 90 ? -10.744 -6.230 4.299 1.00 84.88 90 ASN A O 1
ATOM 727 N N . ALA A 1 91 ? -8.660 -6.214 3.462 1.00 89.25 91 ALA A N 1
ATOM 728 C CA . ALA A 1 91 ? -8.379 -7.611 3.784 1.00 89.25 91 ALA A CA 1
ATOM 729 C C . ALA A 1 91 ? -8.354 -7.855 5.302 1.00 89.25 91 ALA A C 1
ATOM 731 O O . ALA A 1 91 ? -8.628 -8.969 5.740 1.00 89.25 91 ALA A O 1
ATOM 732 N N . PHE A 1 92 ? -8.113 -6.815 6.112 1.00 89.38 92 PHE A N 1
ATOM 733 C CA . PHE A 1 92 ? -8.151 -6.912 7.571 1.00 89.38 92 PHE A CA 1
ATOM 734 C C . PHE A 1 92 ? -9.570 -6.888 8.150 1.00 89.38 92 PHE A C 1
ATOM 736 O O . PHE A 1 92 ? -9.758 -7.263 9.305 1.00 89.38 92 PHE A O 1
ATOM 743 N N . ASN A 1 93 ? -10.596 -6.508 7.383 1.00 91.75 93 ASN A N 1
ATOM 744 C CA . ASN A 1 93 ? -11.965 -6.446 7.906 1.00 91.75 93 ASN A CA 1
ATOM 745 C C . ASN A 1 93 ? -12.517 -7.835 8.250 1.00 91.75 93 ASN A C 1
ATOM 747 O O . ASN A 1 93 ? -13.156 -7.997 9.285 1.00 91.75 93 ASN A O 1
ATOM 751 N N . VAL A 1 94 ? -12.223 -8.852 7.433 1.00 95.12 94 VAL A N 1
ATOM 752 C CA . VAL A 1 94 ? -12.652 -10.236 7.693 1.00 95.12 94 VAL A CA 1
ATOM 753 C C . VAL A 1 94 ? -12.093 -10.771 9.021 1.00 95.12 94 VAL A C 1
ATOM 755 O O . VAL A 1 94 ? -12.899 -11.176 9.861 1.00 95.12 94 VAL A O 1
ATOM 758 N N . PRO A 1 95 ? -10.769 -10.753 9.280 1.00 96.25 95 PRO A N 1
ATOM 759 C CA . PRO A 1 95 ? -10.241 -11.207 10.564 1.00 96.25 95 PRO A CA 1
ATOM 760 C C . PRO A 1 95 ? -10.712 -10.337 11.737 1.00 96.25 95 PRO A C 1
ATOM 762 O O . PRO A 1 95 ? -11.007 -10.888 12.794 1.00 96.25 95 PRO A O 1
ATOM 765 N N . ARG A 1 96 ? -10.880 -9.014 11.556 1.00 94.56 96 ARG A N 1
ATOM 766 C CA . ARG A 1 96 ? -11.477 -8.139 12.586 1.00 94.56 96 ARG A CA 1
ATOM 767 C C . ARG A 1 96 ? -12.878 -8.615 12.972 1.00 94.56 96 ARG A C 1
ATOM 769 O O . ARG A 1 96 ? -13.137 -8.817 14.150 1.00 94.56 96 ARG A O 1
ATOM 776 N N . ILE A 1 97 ? -13.759 -8.869 12.002 1.00 95.56 97 ILE A N 1
ATOM 777 C CA . ILE A 1 97 ? -15.124 -9.361 12.261 1.00 95.56 97 ILE A CA 1
ATOM 778 C C . ILE A 1 97 ? -15.098 -10.720 12.968 1.00 95.56 97 ILE A C 1
ATOM 780 O O . ILE A 1 97 ? -15.829 -10.915 13.936 1.00 95.56 97 ILE A O 1
ATOM 784 N N . ARG A 1 98 ? -14.240 -11.648 12.524 1.00 97.44 98 ARG A N 1
ATOM 785 C CA . ARG A 1 98 ? -14.106 -12.968 13.162 1.00 97.44 98 ARG A CA 1
ATOM 786 C C . ARG A 1 98 ? -13.655 -12.863 14.618 1.00 97.44 98 ARG A C 1
ATOM 788 O O . ARG A 1 98 ? -14.172 -13.594 15.457 1.00 97.44 98 ARG A O 1
ATOM 795 N N . LEU A 1 99 ? -12.755 -11.930 14.924 1.00 97.50 99 LEU A N 1
ATOM 796 C CA . LEU A 1 99 ? -12.328 -11.646 16.292 1.00 97.50 99 LEU A CA 1
ATOM 797 C C . LEU A 1 99 ? -13.487 -11.110 17.147 1.00 97.50 99 LEU A C 1
ATOM 799 O O . LEU A 1 99 ? -13.713 -11.613 18.243 1.00 97.50 99 LEU A O 1
ATOM 803 N N . LEU A 1 100 ? -14.254 -10.139 16.632 1.00 97.69 100 LEU A N 1
ATOM 804 C CA . LEU A 1 100 ? -15.419 -9.593 17.341 1.00 97.69 100 LEU A CA 1
ATOM 805 C C . LEU A 1 100 ? -16.462 -10.683 17.638 1.00 97.69 100 LEU A C 1
ATOM 807 O O . LEU A 1 100 ? -16.986 -10.752 18.748 1.00 97.69 100 LEU A O 1
ATOM 811 N N . GLN A 1 101 ? -16.727 -11.560 16.665 1.00 97.75 101 GLN A N 1
ATOM 812 C CA . GLN A 1 101 ? -17.658 -12.681 16.811 1.00 97.75 101 GLN A CA 1
ATOM 813 C C . GLN A 1 101 ? -17.189 -13.694 17.858 1.00 97.75 101 GLN A C 1
ATOM 815 O O . GLN A 1 101 ? -18.003 -14.170 18.641 1.00 97.75 101 GLN A O 1
ATOM 820 N N . HIS A 1 102 ? -15.890 -14.002 17.905 1.00 98.12 102 HIS A N 1
ATOM 821 C CA . HIS A 1 102 ? -15.336 -14.959 18.865 1.00 98.12 102 HIS A CA 1
ATOM 822 C C . HIS A 1 102 ? -15.563 -14.535 20.325 1.00 98.12 102 HIS A C 1
ATOM 824 O O . HIS A 1 102 ? -15.855 -15.377 21.170 1.00 98.12 102 HIS A O 1
ATOM 830 N N . PHE A 1 103 ? -15.484 -13.232 20.611 1.00 98.00 103 PHE A N 1
ATOM 831 C CA . PHE A 1 103 ? -15.682 -12.674 21.953 1.00 98.00 103 PHE A CA 1
ATOM 832 C C . PHE A 1 103 ? -17.097 -12.122 22.204 1.00 98.00 103 PHE A C 1
ATOM 834 O O . PHE A 1 103 ? -17.331 -11.494 23.235 1.00 98.00 103 PHE A O 1
ATOM 841 N N . ASN A 1 104 ? -18.049 -12.349 21.290 1.00 97.81 104 ASN A N 1
ATOM 842 C CA . ASN A 1 104 ? -19.418 -11.815 21.358 1.00 97.81 104 ASN A CA 1
ATOM 843 C C . ASN A 1 104 ? -19.486 -10.282 21.514 1.00 97.81 104 ASN A C 1
ATOM 845 O O . ASN A 1 104 ? -20.373 -9.736 22.173 1.00 97.81 104 ASN A O 1
ATOM 849 N N . TRP A 1 105 ? -18.550 -9.561 20.899 1.00 97.81 105 TRP A N 1
ATOM 850 C CA . TRP A 1 105 ? -18.514 -8.104 20.934 1.00 97.81 105 TRP A CA 1
ATOM 851 C C . TRP A 1 105 ? -19.432 -7.501 19.868 1.00 97.81 105 TRP A C 1
ATOM 853 O O . TRP A 1 105 ? -19.175 -7.610 18.671 1.00 97.81 105 TRP A O 1
ATOM 863 N N . THR A 1 106 ? -20.499 -6.829 20.306 1.00 95.25 106 THR A N 1
ATOM 864 C CA . THR A 1 106 ? -21.544 -6.273 19.423 1.00 95.25 106 THR A CA 1
ATOM 865 C C . THR A 1 106 ? -21.460 -4.758 19.228 1.00 95.25 106 THR A C 1
ATOM 867 O O . THR A 1 106 ? -22.050 -4.227 18.288 1.00 95.25 106 THR A O 1
ATOM 870 N N . ARG A 1 107 ? -20.717 -4.045 20.085 1.00 95.56 107 ARG A N 1
ATOM 871 C CA . ARG A 1 107 ? -20.563 -2.582 20.046 1.00 95.56 107 ARG A CA 1
ATOM 872 C C . ARG A 1 107 ? -19.088 -2.206 19.957 1.00 95.56 107 ARG A C 1
ATOM 874 O O . ARG A 1 107 ? -18.321 -2.480 20.875 1.00 95.56 107 ARG A O 1
ATOM 881 N N . VAL A 1 108 ? -18.718 -1.530 18.873 1.00 95.31 108 VAL A N 1
ATOM 882 C CA . VAL A 1 108 ? -17.356 -1.044 18.622 1.00 95.31 108 VAL A CA 1
ATOM 883 C C . VAL A 1 108 ? -17.387 0.418 18.191 1.00 95.31 108 VAL A C 1
ATOM 885 O O . VAL A 1 108 ? -18.316 0.851 17.510 1.00 95.31 108 VAL A O 1
ATOM 888 N N . GLY A 1 109 ? -16.377 1.187 18.582 1.00 93.75 109 GLY A N 1
ATOM 889 C CA . GLY A 1 109 ? -16.089 2.493 17.998 1.00 93.75 109 GLY A CA 1
ATOM 890 C C . GLY A 1 109 ? -14.925 2.392 17.029 1.00 93.75 109 GLY A C 1
ATOM 891 O O . GLY A 1 109 ? -14.050 1.542 17.171 1.00 93.75 109 GLY A O 1
ATOM 892 N N . THR A 1 110 ? -14.904 3.270 16.038 1.00 90.81 110 THR A N 1
ATOM 893 C CA . THR A 1 110 ? -13.826 3.329 15.053 1.00 90.81 110 THR A CA 1
ATOM 894 C C . THR A 1 110 ? -13.175 4.700 15.069 1.00 90.81 110 THR A C 1
ATOM 896 O O . THR A 1 110 ? -13.884 5.707 15.107 1.00 90.81 110 THR A O 1
ATOM 899 N N . LEU A 1 111 ? -11.849 4.741 14.989 1.00 88.62 111 LEU A N 1
ATOM 900 C CA . LEU A 1 111 ? -11.069 5.972 14.945 1.00 88.62 111 LEU A CA 1
ATOM 901 C C . LEU A 1 111 ? -10.143 5.945 13.731 1.00 88.62 111 LEU A C 1
ATOM 903 O O . LEU A 1 111 ? -9.267 5.087 13.646 1.00 88.62 111 LEU A O 1
ATOM 907 N N . TYR A 1 112 ? -10.326 6.894 12.817 1.00 85.56 112 TYR A N 1
ATOM 908 C CA . TYR A 1 112 ? -9.534 6.999 11.597 1.00 85.56 112 TYR A CA 1
ATOM 909 C C . TYR A 1 112 ? -8.868 8.370 11.491 1.00 85.56 112 TYR A C 1
ATOM 911 O O . TYR A 1 112 ? -9.469 9.402 11.805 1.00 85.56 112 TYR A O 1
ATOM 919 N N . GLN A 1 113 ? -7.625 8.371 11.019 1.00 82.44 113 GLN A N 1
ATOM 920 C CA . GLN A 1 113 ? -6.906 9.589 10.661 1.00 82.44 113 GLN A CA 1
ATOM 921 C C . GLN A 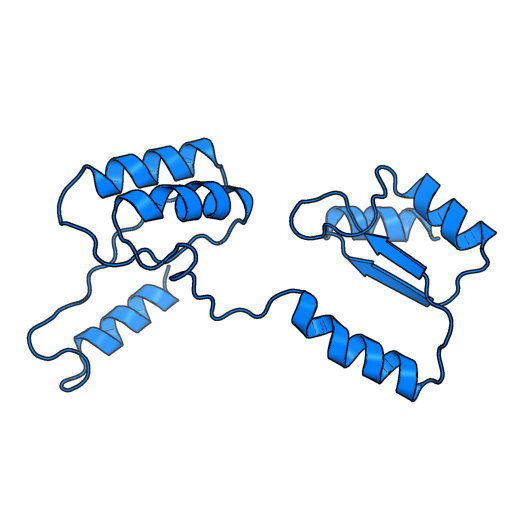1 113 ? -7.355 10.097 9.284 1.00 82.44 113 GLN A C 1
ATOM 923 O O . GLN A 1 113 ? -7.589 9.317 8.362 1.00 82.44 113 GLN A O 1
ATOM 928 N N . ASN A 1 114 ? -7.413 11.420 9.118 1.00 75.81 114 ASN A N 1
ATOM 929 C CA . ASN A 1 114 ? -7.713 12.063 7.838 1.00 75.81 114 ASN A CA 1
ATOM 930 C C . ASN A 1 114 ? -6.521 12.012 6.854 1.00 75.81 114 ASN A C 1
ATOM 932 O O . ASN A 1 114 ? -5.919 13.034 6.537 1.00 75.81 114 ASN A O 1
ATOM 936 N N . GLU A 1 115 ? -6.169 10.815 6.384 1.00 71.44 115 GLU A N 1
ATOM 937 C CA . GLU A 1 115 ? -5.253 10.604 5.258 1.00 71.44 115 GLU A CA 1
ATOM 938 C C . GLU A 1 115 ? -5.926 9.730 4.186 1.00 71.44 115 GLU A C 1
ATOM 940 O O . GLU A 1 115 ? -6.700 8.833 4.534 1.00 71.44 115 GLU A O 1
ATOM 945 N N . PRO A 1 116 ? -5.593 9.902 2.889 1.00 65.75 116 PRO A N 1
ATOM 946 C CA . PRO A 1 116 ? -6.153 9.095 1.798 1.00 65.75 116 PRO A CA 1
ATOM 947 C C . PRO A 1 116 ? -6.010 7.581 2.004 1.00 65.75 116 PRO A C 1
ATOM 949 O O . PRO A 1 116 ? -6.835 6.805 1.529 1.00 65.75 116 PRO A O 1
ATOM 952 N N . ARG A 1 117 ? -4.979 7.154 2.746 1.00 65.06 117 ARG A N 1
ATOM 953 C CA . ARG A 1 117 ? -4.734 5.751 3.102 1.00 65.06 117 ARG A CA 1
ATOM 954 C C . ARG A 1 117 ? -5.774 5.175 4.073 1.00 65.06 117 ARG A C 1
ATOM 956 O O . ARG A 1 117 ? -6.015 3.973 4.042 1.00 65.06 117 ARG A O 1
ATOM 963 N N . TYR A 1 118 ? -6.390 6.011 4.909 1.00 63.59 118 TYR A N 1
ATOM 964 C CA . TYR A 1 118 ? -7.285 5.609 6.001 1.00 63.59 118 TYR A CA 1
ATOM 965 C C . TYR A 1 118 ? -8.715 6.143 5.826 1.00 63.59 118 TYR A C 1
ATOM 967 O O . TYR A 1 118 ? -9.466 6.199 6.793 1.00 63.59 118 TYR A O 1
ATOM 975 N N . ALA A 1 119 ? -9.104 6.557 4.617 1.00 54.75 119 ALA A N 1
ATOM 976 C CA . ALA A 1 119 ? -10.330 7.314 4.367 1.00 54.75 119 ALA A CA 1
ATOM 977 C C . ALA A 1 119 ? -11.637 6.530 4.631 1.00 54.75 119 ALA A C 1
ATOM 979 O O . ALA A 1 119 ? -12.271 6.037 3.702 1.00 54.75 119 ALA A O 1
ATOM 980 N N . LEU A 1 120 ? -12.068 6.485 5.897 1.00 51.53 120 LEU A N 1
ATOM 981 C CA . LEU A 1 120 ? -13.437 6.257 6.373 1.00 51.53 120 LEU A CA 1
ATOM 982 C C . LEU A 1 120 ? -13.610 7.025 7.705 1.00 51.53 120 LEU A C 1
ATOM 984 O O . LEU A 1 120 ? -12.889 6.754 8.643 1.00 51.53 120 LEU A O 1
ATOM 988 N N . SER A 1 121 ? -14.568 7.958 7.811 1.00 53.75 121 SER A N 1
ATOM 989 C CA . SER A 1 121 ? -14.919 8.749 9.023 1.00 53.75 121 SER A CA 1
ATOM 990 C C . SER A 1 121 ? -13.807 9.615 9.655 1.00 53.75 121 SER A C 1
ATOM 992 O O . SER A 1 121 ? -12.916 9.136 10.345 1.00 53.75 121 SER A O 1
ATOM 994 N N . PHE A 1 122 ? -13.930 10.937 9.527 1.00 58.31 122 PHE A N 1
ATOM 995 C CA . PHE A 1 122 ? -12.849 11.885 9.811 1.00 58.31 122 PHE A CA 1
ATOM 996 C C . PHE A 1 122 ? -12.807 12.376 11.267 1.00 58.31 122 PHE A C 1
ATOM 998 O O . PHE A 1 122 ? -13.732 13.041 11.736 1.00 58.31 122 PHE A O 1
ATOM 1005 N N . ALA A 1 123 ? -11.685 12.138 11.949 1.00 61.28 123 ALA A N 1
ATOM 1006 C CA . ALA A 1 123 ? -11.245 12.952 13.078 1.00 61.28 123 ALA A CA 1
ATOM 1007 C C . ALA A 1 123 ? -10.138 13.901 12.599 1.00 61.28 123 ALA A C 1
ATOM 1009 O O . ALA A 1 123 ? -9.075 13.457 12.170 1.00 61.28 123 ALA A O 1
ATOM 1010 N N . THR A 1 124 ? -10.373 15.212 12.653 1.00 66.31 124 THR A N 1
ATOM 1011 C CA . THR A 1 124 ? -9.320 16.222 12.432 1.00 66.31 124 THR A CA 1
ATOM 1012 C C . THR A 1 124 ? -8.457 16.416 13.674 1.00 66.31 124 THR A C 1
ATOM 1014 O O . THR A 1 124 ? -7.297 16.803 13.570 1.00 66.31 124 THR A O 1
ATOM 1017 N N . GLU A 1 125 ? -9.007 16.097 14.844 1.00 79.19 125 GLU A N 1
ATOM 1018 C CA . GLU A 1 125 ? -8.371 16.291 16.136 1.00 79.19 125 GLU A CA 1
ATOM 1019 C C . GLU A 1 125 ? -8.593 15.068 17.034 1.00 79.19 125 GLU A C 1
ATOM 1021 O O . GLU A 1 125 ? -9.723 14.604 17.218 1.00 79.19 125 GLU A O 1
ATOM 1026 N N . VAL A 1 126 ? -7.497 14.564 17.607 1.00 85.81 126 VAL A N 1
ATOM 1027 C CA . VAL A 1 126 ? -7.477 13.387 18.489 1.00 85.81 126 VAL A CA 1
ATOM 1028 C C . VAL A 1 126 ? -8.380 13.592 19.706 1.00 85.81 126 VAL A C 1
ATOM 1030 O O . VAL A 1 126 ? -9.221 12.743 19.988 1.00 85.81 126 VAL A O 1
ATOM 1033 N N . ARG A 1 127 ? -8.255 14.740 20.386 1.00 88.06 127 ARG A N 1
ATOM 1034 C CA . ARG A 1 127 ? -8.993 15.057 21.620 1.00 88.06 127 ARG A CA 1
ATOM 1035 C C . ARG A 1 127 ? -10.497 14.979 21.421 1.00 88.06 127 ARG A C 1
ATOM 1037 O O . ARG A 1 127 ? -11.175 14.216 22.099 1.00 88.06 127 ARG A O 1
ATOM 1044 N N . THR A 1 128 ? -11.004 15.708 20.433 1.00 88.38 128 THR A N 1
ATOM 1045 C CA . THR A 1 128 ? -12.433 15.731 20.114 1.00 88.38 128 THR A CA 1
ATOM 1046 C C . THR A 1 128 ? -12.961 14.333 19.775 1.00 88.38 128 THR A C 1
ATOM 1048 O O . THR A 1 128 ? -14.068 13.967 20.176 1.00 88.38 128 THR A O 1
ATOM 1051 N N . ALA A 1 129 ? -12.179 13.520 19.060 1.00 88.62 129 ALA A N 1
ATOM 1052 C CA . ALA A 1 129 ? -12.582 12.159 18.726 1.00 88.62 129 ALA A CA 1
ATOM 1053 C C . ALA A 1 129 ? -12.614 11.232 19.951 1.00 88.62 129 ALA A C 1
ATOM 1055 O O . ALA A 1 129 ? -13.580 10.486 20.121 1.00 88.62 129 ALA A O 1
ATOM 1056 N N . LEU A 1 130 ? -11.611 11.315 20.830 1.00 91.19 130 LEU A N 1
ATOM 1057 C CA . LEU A 1 130 ? -11.569 10.548 22.076 1.00 91.19 130 LEU A CA 1
ATOM 1058 C C . LEU A 1 130 ? -12.695 10.951 23.034 1.00 91.19 130 LEU A C 1
ATOM 1060 O O . LEU A 1 130 ? -13.354 10.069 23.585 1.00 91.19 130 LEU A O 1
ATOM 1064 N N . SER A 1 131 ? -12.996 12.247 23.165 1.00 91.38 131 SER A N 1
ATOM 1065 C CA . SER A 1 131 ? -14.125 12.727 23.972 1.00 91.38 131 SER A CA 1
ATOM 1066 C C . SER A 1 131 ? -15.451 12.135 23.498 1.00 91.38 131 SER A C 1
ATOM 1068 O O . SER A 1 131 ? -16.197 11.598 24.310 1.00 91.38 131 SER A O 1
ATOM 1070 N N . LYS A 1 132 ? -15.712 12.105 22.183 1.00 91.12 132 LYS A N 1
ATOM 1071 C CA . LYS A 1 132 ? -16.930 11.484 21.626 1.00 91.12 132 LYS A CA 1
ATOM 1072 C C . LYS A 1 132 ? -17.014 9.980 21.895 1.00 91.12 132 LYS A C 1
ATOM 1074 O O . LYS A 1 132 ? -18.107 9.456 22.111 1.00 91.12 132 LYS A O 1
ATOM 10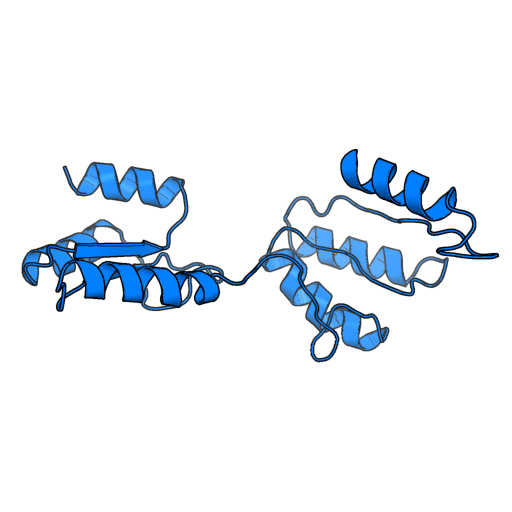79 N N . LEU A 1 133 ? -15.885 9.268 21.849 1.00 93.06 133 LEU A N 1
ATOM 1080 C CA . LEU A 1 133 ? -15.841 7.840 22.185 1.00 93.06 133 LEU A CA 1
ATOM 1081 C C . LEU A 1 133 ? -16.125 7.618 23.677 1.00 93.06 133 LEU A C 1
ATOM 1083 O O . LEU A 1 133 ? -16.877 6.705 24.020 1.00 93.06 133 LEU A O 1
ATOM 1087 N N . LYS A 1 134 ? -15.588 8.487 24.542 1.00 93.69 134 LYS A N 1
ATOM 1088 C CA . LYS A 1 134 ? -15.810 8.465 25.993 1.00 93.69 134 LYS A CA 1
ATOM 1089 C C . LYS A 1 134 ? -17.257 8.797 26.366 1.00 93.69 134 LYS A C 1
ATOM 1091 O O . LYS A 1 134 ? -17.860 8.056 27.131 1.00 93.69 134 LYS A O 1
ATOM 1096 N N . GLU A 1 135 ? -17.835 9.849 25.788 1.00 95.50 135 GLU A N 1
ATOM 1097 C CA . GLU A 1 135 ? -19.242 10.246 25.981 1.00 95.50 135 GLU A CA 1
ATOM 1098 C C . GLU A 1 135 ? -20.216 9.128 25.600 1.00 95.50 135 GLU A C 1
ATOM 1100 O O . GLU A 1 135 ? -21.240 8.930 26.249 1.00 95.50 135 GLU A O 1
ATOM 1105 N N . LYS A 1 136 ? -19.887 8.368 24.551 1.00 95.00 136 LYS A N 1
ATOM 1106 C CA . LYS A 1 136 ? -20.677 7.219 24.101 1.00 95.00 136 LYS A CA 1
ATOM 1107 C C . LYS A 1 136 ? -20.345 5.922 24.838 1.00 95.00 136 LYS A C 1
ATOM 1109 O O . LYS A 1 136 ? -20.819 4.877 24.397 1.00 95.00 136 LYS A O 1
ATOM 1114 N N . ASP A 1 137 ? -19.541 5.953 25.897 1.00 95.88 137 ASP A N 1
ATOM 1115 C CA . ASP A 1 137 ? -19.141 4.769 26.667 1.00 95.88 137 ASP A CA 1
ATOM 1116 C C . ASP A 1 137 ? -18.635 3.615 25.771 1.00 95.88 137 ASP A C 1
ATOM 1118 O O . ASP A 1 137 ? -19.039 2.456 25.878 1.00 95.88 137 ASP A O 1
ATOM 1122 N N . VAL A 1 138 ? -17.791 3.941 24.785 1.00 95.88 138 VAL A N 1
ATOM 1123 C CA . VAL A 1 138 ? -17.204 2.940 23.887 1.00 95.88 138 VAL A CA 1
ATOM 1124 C C . VAL A 1 138 ? -16.056 2.223 24.596 1.00 95.88 138 VAL A C 1
ATOM 1126 O O . VAL A 1 138 ? -15.108 2.857 25.050 1.00 95.88 138 VAL A O 1
ATOM 1129 N N . ARG A 1 139 ? -16.109 0.886 24.636 1.00 95.38 139 ARG A N 1
ATOM 1130 C CA . ARG A 1 139 ? -15.100 0.037 25.304 1.00 95.38 139 ARG A CA 1
ATOM 1131 C C . ARG A 1 139 ? -14.172 -0.717 24.353 1.00 95.38 139 ARG A C 1
ATOM 1133 O O . ARG A 1 139 ? -13.104 -1.150 24.765 1.00 95.38 139 ARG A O 1
ATOM 1140 N N . ILE A 1 140 ? -14.564 -0.859 23.089 1.00 96.50 140 ILE A N 1
ATOM 1141 C CA . ILE A 1 140 ? -13.779 -1.535 22.051 1.00 96.50 140 ILE A CA 1
ATOM 1142 C C . ILE A 1 140 ? -13.567 -0.543 20.920 1.00 96.50 140 ILE A C 1
ATOM 1144 O O . ILE A 1 140 ? -14.538 -0.043 20.351 1.00 96.50 140 ILE A O 1
ATOM 1148 N N . ILE A 1 141 ? -12.306 -0.250 20.608 1.00 94.25 141 ILE A N 1
ATOM 1149 C CA . ILE A 1 141 ? -11.926 0.767 19.628 1.00 94.25 141 ILE A CA 1
ATOM 1150 C C . ILE A 1 141 ? -11.098 0.110 18.524 1.00 94.25 141 ILE A C 1
ATOM 1152 O O . ILE A 1 141 ? -10.094 -0.544 18.793 1.00 94.25 141 ILE A O 1
ATOM 1156 N N . LEU A 1 142 ? -11.511 0.305 17.274 1.00 93.12 142 LEU A N 1
ATOM 1157 C CA . LEU A 1 142 ? -10.753 -0.073 16.084 1.00 93.12 142 LEU A CA 1
ATOM 1158 C C . LEU A 1 142 ? -10.061 1.175 15.524 1.00 93.12 142 LEU A C 1
ATOM 1160 O O . LEU A 1 142 ? -10.724 2.082 15.019 1.00 93.12 142 LEU A O 1
ATOM 1164 N N . GLY A 1 143 ? -8.737 1.228 15.654 1.00 90.50 143 GLY A N 1
ATOM 1165 C CA . GLY A 1 143 ? -7.910 2.357 15.232 1.00 90.50 143 GLY A CA 1
ATOM 1166 C C . GLY A 1 143 ? -7.227 2.137 13.882 1.00 90.50 143 GLY A C 1
ATOM 1167 O O . GLY A 1 143 ? -6.604 1.100 13.673 1.00 90.50 143 GLY A O 1
ATOM 1168 N N . ASN A 1 144 ? -7.313 3.130 12.997 1.00 88.12 144 ASN A N 1
ATOM 1169 C CA . ASN A 1 144 ? -6.657 3.172 11.690 1.00 88.12 144 ASN A CA 1
ATOM 1170 C C . ASN A 1 144 ? -5.960 4.537 11.512 1.00 88.12 144 ASN A C 1
ATOM 1172 O O . ASN A 1 144 ? -6.561 5.516 11.066 1.00 88.12 144 ASN A O 1
ATOM 1176 N N . PHE A 1 145 ? -4.692 4.611 11.904 1.00 88.06 145 PHE A N 1
ATOM 1177 C CA . PHE A 1 145 ? -3.895 5.838 11.910 1.00 88.06 145 PHE A CA 1
ATOM 1178 C C . PHE A 1 145 ? -2.398 5.510 11.873 1.00 88.06 145 PHE A C 1
ATOM 1180 O O . PHE A 1 145 ? -2.001 4.374 12.130 1.00 88.06 145 PHE A O 1
ATOM 1187 N N . ASN A 1 146 ? -1.566 6.495 11.534 1.00 87.62 146 ASN A N 1
ATOM 1188 C CA . ASN A 1 146 ? -0.114 6.332 11.492 1.00 87.62 146 ASN A CA 1
ATOM 1189 C C . ASN A 1 146 ? 0.531 6.340 12.898 1.00 87.62 146 ASN A C 1
ATOM 1191 O O . ASN A 1 146 ? -0.120 6.610 13.908 1.00 87.62 146 ASN A O 1
ATOM 1195 N N . GLU A 1 147 ? 1.835 6.061 12.959 1.00 89.69 147 GLU A N 1
ATOM 1196 C CA . GLU A 1 147 ? 2.611 6.001 14.208 1.00 89.69 147 GLU A CA 1
ATOM 1197 C C . GLU A 1 147 ? 2.572 7.317 15.002 1.00 89.69 147 GLU A C 1
ATOM 1199 O O . GLU A 1 147 ? 2.393 7.319 16.220 1.00 89.69 147 GLU A O 1
ATOM 1204 N N . THR A 1 148 ? 2.659 8.459 14.317 1.00 90.12 148 THR A N 1
ATOM 1205 C CA . THR A 1 148 ? 2.614 9.778 14.960 1.00 90.12 148 THR A CA 1
ATOM 1206 C C . THR A 1 148 ? 1.270 10.033 15.644 1.00 90.12 148 THR A C 1
ATOM 1208 O O . THR A 1 148 ? 1.227 10.573 16.751 1.00 90.12 148 THR A O 1
ATOM 1211 N N . TRP A 1 149 ? 0.164 9.645 15.007 1.00 89.69 149 TRP A N 1
ATOM 1212 C CA . TRP A 1 149 ? -1.167 9.720 15.606 1.00 89.69 149 TRP A CA 1
ATOM 1213 C C . TRP A 1 149 ? -1.333 8.730 16.756 1.00 89.69 149 TRP A C 1
ATOM 1215 O O . TRP A 1 149 ? -1.942 9.092 17.760 1.00 89.69 149 TRP A O 1
ATOM 1225 N N . ALA A 1 150 ? -0.760 7.527 16.646 1.00 92.94 150 ALA A N 1
ATOM 1226 C CA . ALA A 1 150 ? -0.795 6.533 17.714 1.00 92.94 150 ALA A CA 1
ATOM 1227 C C . ALA A 1 150 ? -0.204 7.092 19.015 1.00 92.94 150 ALA A C 1
ATOM 1229 O O . ALA A 1 150 ? -0.864 7.039 20.051 1.00 92.94 150 ALA A O 1
ATOM 1230 N N . LEU A 1 151 ? 0.979 7.714 18.947 1.00 92.62 151 LEU A N 1
ATOM 1231 C CA . LEU A 1 151 ? 1.618 8.351 20.104 1.00 92.62 151 LEU A CA 1
ATOM 1232 C C . LEU A 1 151 ? 0.704 9.395 20.757 1.00 92.62 151 LEU A C 1
ATOM 1234 O O . LEU A 1 151 ? 0.500 9.373 21.967 1.00 92.62 151 LEU A O 1
ATOM 1238 N N . ARG A 1 152 ? 0.091 10.273 19.954 1.00 91.62 152 ARG A N 1
ATOM 1239 C CA . ARG A 1 152 ? -0.824 11.310 20.460 1.00 91.62 152 ARG A CA 1
ATOM 1240 C C . ARG A 1 152 ? -2.078 10.715 21.094 1.00 91.62 152 ARG A C 1
ATOM 1242 O O . ARG A 1 152 ? -2.485 11.166 22.154 1.00 91.62 152 ARG A O 1
ATOM 1249 N N . ILE A 1 153 ? -2.681 9.710 20.462 1.00 92.38 153 ILE A N 1
ATOM 1250 C CA . ILE A 1 153 ? -3.869 9.031 20.990 1.00 92.38 153 ILE A CA 1
ATOM 1251 C C . ILE A 1 153 ? -3.564 8.388 22.338 1.00 92.38 153 ILE A C 1
ATOM 1253 O O . ILE A 1 153 ? -4.334 8.577 23.274 1.00 92.38 153 ILE A O 1
ATOM 1257 N N . PHE A 1 154 ? -2.453 7.659 22.452 1.00 94.00 154 PHE A N 1
ATOM 1258 C CA . PHE A 1 154 ? -2.093 7.004 23.707 1.00 94.00 154 PHE A CA 1
ATOM 1259 C C . PHE A 1 154 ? -1.746 8.006 24.814 1.00 94.00 154 PHE A C 1
ATOM 1261 O O . PHE A 1 154 ? -2.105 7.758 25.960 1.00 94.00 154 PHE A O 1
ATOM 1268 N N . CYS A 1 155 ? -1.136 9.152 24.488 1.00 93.81 155 CYS A N 1
ATOM 1269 C CA . CYS A 1 155 ? -0.922 10.230 25.458 1.00 93.81 155 CYS A CA 1
ATOM 1270 C C . CYS A 1 155 ? -2.228 10.874 25.946 1.00 93.81 155 CYS A C 1
ATOM 1272 O O . CYS A 1 155 ? -2.319 11.227 27.112 1.00 93.81 155 CYS A O 1
ATOM 1274 N N . GLU A 1 156 ? -3.220 11.053 25.072 1.00 90.50 156 GLU A N 1
ATOM 1275 C CA . GLU A 1 156 ? -4.504 11.690 25.417 1.00 90.50 156 GLU A CA 1
ATOM 1276 C C . GLU A 1 156 ? -5.510 10.719 26.062 1.00 90.50 156 GLU A C 1
ATOM 1278 O O . GLU A 1 156 ? -6.520 11.148 26.618 1.00 90.50 156 GLU A O 1
ATOM 1283 N N . ALA A 1 157 ? -5.281 9.410 25.942 1.00 89.12 157 ALA A N 1
ATOM 1284 C CA . ALA A 1 157 ? -6.141 8.379 26.517 1.00 89.12 157 ALA A CA 1
ATOM 1285 C C . ALA A 1 157 ? -5.785 8.009 27.969 1.00 89.12 157 ALA A C 1
ATOM 1287 O O . ALA A 1 157 ? -6.630 7.411 28.638 1.00 89.12 157 ALA A O 1
ATOM 1288 N N . TYR A 1 158 ? -4.562 8.322 28.419 1.00 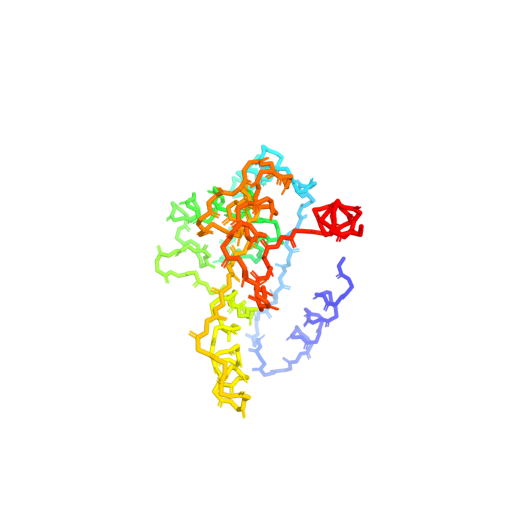85.69 158 TYR A N 1
ATOM 1289 C CA . TYR A 1 158 ? -4.104 8.147 29.803 1.00 85.69 158 TYR A CA 1
ATOM 1290 C C . TYR A 1 158 ? -4.619 9.283 30.693 1.00 85.69 158 TYR A C 1
ATOM 1292 O O . TYR A 1 158 ? -5.221 8.972 31.745 1.00 85.69 158 TYR A O 1
#

InterPro domains:
  IPR001828 Receptor, ligand binding region [PF01094] (2-136)
  IPR002455 GPCR family 3, GABA-B receptor [PTHR10519] (1-158)
  IPR028082 Periplasmic binding protein-like I [SSF53822] (2-158)